Protein AF-A0A261BTK6-F1 (afdb_monomer_lite)

Radius of gyration: 21.74 Å; chains: 1; bounding box: 51×32×59 Å

Organism: NCBI:txid1503980

Sequence (136 aa):
MREAIDDVQLVLEIKTGVCRILLHKYKWNKDSLIGNALQLHSKLSTNTPQECDICCELTDKLSGLACNHKECFECWKSYLTEKIVEGRQCEIECMDSKCKLLIEDETMMCYITDSTVVAMYERLTINSYVAILINF

Foldseek 3Di:
DVVLLVVCCVQLVADSVVSVVLCVVVVNPSVVSSVCSVVVSVVGVLADFDAFPVPRDTDSDWDFDPVPPTGDLVVLLVVLLCCQVVVVDLFDFGPPPVGRHTDDPVRSCVRPVDPVSVVSNVVSVVVVVVVVVVVD

pLDDT: mean 88.76, std 11.18, range [50.44, 98.19]

Structure (mmCIF, N/CA/C/O backbone):
data_AF-A0A261BTK6-F1
#
_entry.id   AF-A0A261BTK6-F1
#
loop_
_atom_site.group_PDB
_atom_site.id
_atom_site.type_symbol
_atom_site.label_atom_id
_atom_site.label_alt_id
_atom_site.label_comp_id
_atom_site.label_asym_id
_atom_site.label_entity_id
_atom_site.label_seq_id
_atom_site.pdbx_PDB_ins_code
_atom_site.Cartn_x
_atom_site.Cartn_y
_atom_site.Cartn_z
_atom_site.occupancy
_atom_site.B_iso_or_equiv
_atom_site.auth_seq_id
_atom_site.auth_comp_id
_atom_site.auth_asym_id
_atom_site.auth_atom_id
_atom_site.pdbx_PDB_model_num
ATOM 1 N N . MET A 1 1 ? -31.073 14.237 23.113 1.00 79.94 1 MET A N 1
ATOM 2 C CA . MET A 1 1 ? -30.317 13.918 21.873 1.00 79.94 1 MET A CA 1
ATOM 3 C C . MET A 1 1 ? -28.859 14.334 21.990 1.00 79.94 1 MET A C 1
ATOM 5 O O . MET A 1 1 ? -28.024 13.447 21.944 1.00 79.94 1 MET A O 1
ATOM 9 N N . ARG A 1 2 ? -28.557 15.634 22.142 1.00 88.44 2 ARG A N 1
ATOM 10 C CA . ARG A 1 2 ? -27.178 16.135 22.283 1.00 88.44 2 ARG A CA 1
ATOM 11 C C . ARG A 1 2 ? -26.457 15.510 23.487 1.00 88.44 2 ARG A C 1
ATOM 13 O O . ARG A 1 2 ? -25.447 14.867 23.285 1.00 88.44 2 ARG A O 1
ATOM 20 N N . GLU A 1 3 ? -27.093 15.510 24.656 1.00 91.12 3 GLU A N 1
ATOM 21 C CA . GLU A 1 3 ? -26.590 14.847 25.875 1.00 91.12 3 GLU A CA 1
ATOM 22 C C . GLU A 1 3 ? -26.211 13.367 25.669 1.00 91.12 3 GLU A C 1
ATOM 24 O O . GLU A 1 3 ? -25.115 12.953 26.006 1.00 91.12 3 GLU A O 1
ATOM 29 N N . ALA A 1 4 ? -27.068 12.570 25.019 1.00 87.06 4 ALA A N 1
ATOM 30 C CA . ALA A 1 4 ? -26.761 11.162 24.746 1.00 87.06 4 ALA A CA 1
ATOM 31 C C . ALA A 1 4 ? -25.587 10.976 23.765 1.00 87.06 4 ALA A C 1
ATOM 33 O O . ALA A 1 4 ? -24.875 9.980 23.843 1.00 87.06 4 ALA A O 1
ATOM 34 N N . ILE A 1 5 ? -25.406 11.904 22.821 1.00 90.25 5 ILE A N 1
ATOM 35 C CA . ILE A 1 5 ? -24.264 11.903 21.899 1.00 90.25 5 ILE A CA 1
ATOM 36 C C . ILE A 1 5 ? -22.988 12.292 22.648 1.00 90.25 5 ILE A C 1
ATOM 38 O O . ILE A 1 5 ? -21.968 11.646 22.429 1.00 90.25 5 ILE A O 1
ATOM 42 N N . ASP A 1 6 ? -23.065 13.293 23.526 1.00 91.50 6 ASP A N 1
ATOM 43 C CA . ASP A 1 6 ? -21.945 13.784 24.329 1.00 91.50 6 ASP A CA 1
ATOM 44 C C . ASP A 1 6 ? -21.471 12.704 25.317 1.00 91.50 6 ASP A C 1
ATOM 46 O O . ASP A 1 6 ? -20.283 12.403 25.354 1.00 91.50 6 ASP A O 1
ATOM 50 N N . ASP A 1 7 ? -22.391 12.027 26.015 1.00 90.06 7 ASP A N 1
ATOM 51 C CA . ASP A 1 7 ? -22.094 10.884 26.895 1.00 90.06 7 ASP A CA 1
ATOM 52 C C . ASP A 1 7 ? -21.334 9.775 26.148 1.00 90.06 7 ASP A C 1
ATOM 54 O O . ASP A 1 7 ? -20.309 9.271 26.604 1.00 90.06 7 ASP A O 1
ATOM 58 N N . VAL A 1 8 ? -21.827 9.389 24.967 1.00 88.94 8 VAL A N 1
ATOM 59 C CA . VAL A 1 8 ? -21.211 8.334 24.149 1.00 88.94 8 VAL A CA 1
ATOM 60 C C . VAL A 1 8 ? -19.875 8.793 23.570 1.00 88.94 8 VAL A C 1
ATOM 62 O O . VAL A 1 8 ? -18.946 7.997 23.485 1.00 88.94 8 VAL A O 1
ATOM 65 N N . GLN A 1 9 ? -19.762 10.061 23.179 1.00 88.69 9 GLN A N 1
ATOM 66 C CA . GLN A 1 9 ? -18.520 10.650 22.688 1.00 88.69 9 GLN A CA 1
ATOM 67 C C . GLN A 1 9 ? -17.443 10.685 23.774 1.00 88.69 9 GLN A C 1
ATOM 69 O O . GLN A 1 9 ? -16.291 10.395 23.471 1.00 88.69 9 GLN A O 1
ATOM 74 N N . LEU A 1 10 ? -17.814 11.000 25.017 1.00 86.44 10 LEU A N 1
ATOM 75 C CA . LEU A 1 10 ? -16.902 10.985 26.160 1.00 86.44 10 LEU A CA 1
ATOM 76 C C . LEU A 1 10 ? -16.422 9.569 26.492 1.00 86.44 10 LEU A C 1
ATOM 78 O O . LEU A 1 10 ? -15.252 9.390 26.796 1.00 86.44 10 LEU A O 1
ATOM 82 N N . VAL A 1 11 ? -17.302 8.566 26.421 1.00 86.25 11 VAL A N 1
ATOM 83 C CA . VAL A 1 11 ? -16.947 7.177 26.771 1.00 86.25 11 VAL A CA 1
ATOM 84 C C . VAL A 1 11 ? -16.189 6.459 25.653 1.00 86.25 11 VAL A C 1
ATOM 86 O O . VAL A 1 11 ? -15.293 5.670 25.932 1.00 86.25 11 VAL A O 1
ATOM 89 N N . LEU A 1 12 ? -16.574 6.673 24.392 1.00 82.12 12 LEU A N 1
ATOM 90 C CA . LEU A 1 12 ? -15.988 5.969 23.246 1.00 82.12 12 LEU A CA 1
ATOM 91 C C . LEU A 1 12 ? -14.847 6.740 22.571 1.00 82.12 12 LEU A C 1
ATOM 93 O O . LEU A 1 12 ? -14.215 6.174 21.688 1.00 82.12 12 LEU A O 1
ATOM 97 N N . GLU A 1 13 ? -14.632 8.011 22.924 1.00 82.25 13 GLU A N 1
ATOM 98 C CA . GLU A 1 13 ? -13.602 8.901 22.358 1.00 82.25 13 GLU A CA 1
ATOM 99 C C . GLU A 1 13 ? -13.617 9.004 20.814 1.00 82.25 13 GLU A C 1
ATOM 101 O O . GLU A 1 13 ? -12.596 9.197 20.156 1.00 82.25 13 GLU A O 1
ATOM 106 N N . ILE A 1 14 ? -14.800 8.913 20.196 1.00 82.31 14 ILE A N 1
ATOM 107 C CA . ILE A 1 14 ? -14.986 8.978 18.733 1.00 82.31 14 ILE A CA 1
ATOM 108 C C . ILE A 1 14 ? -15.699 10.258 18.284 1.00 82.31 14 ILE A C 1
ATOM 110 O O . ILE A 1 14 ? -16.370 10.946 19.051 1.00 82.31 14 ILE A O 1
ATOM 114 N N . LYS A 1 15 ? -15.602 10.573 16.985 1.00 83.69 15 LYS A N 1
ATOM 115 C CA . LYS A 1 15 ? -16.246 11.756 16.392 1.00 83.69 15 LYS A CA 1
ATOM 116 C C . LYS A 1 15 ? -17.766 11.740 16.602 1.00 83.69 15 LYS A C 1
ATOM 118 O O . LYS A 1 15 ? -18.433 10.746 16.316 1.00 83.69 15 LYS A O 1
ATOM 123 N N . THR A 1 16 ? -18.329 12.902 16.935 1.00 87.44 16 THR A N 1
ATOM 124 C CA . THR A 1 16 ? -19.767 13.152 17.172 1.00 87.44 16 THR A CA 1
ATOM 125 C C . THR A 1 16 ? -20.686 12.565 16.091 1.00 87.44 16 THR A C 1
ATOM 127 O O . THR A 1 16 ? -21.756 12.024 16.379 1.00 87.44 16 THR A O 1
ATOM 130 N N . GLY A 1 17 ? -20.269 12.637 14.821 1.00 84.38 17 GLY A N 1
ATOM 131 C CA . GLY A 1 17 ? -21.023 12.073 13.697 1.00 84.38 17 GLY A CA 1
ATOM 132 C C . GLY A 1 17 ? -21.188 10.552 13.780 1.00 84.38 17 GLY A C 1
ATOM 133 O O . GLY A 1 17 ? -22.265 10.039 13.476 1.00 84.38 17 GLY A O 1
ATOM 134 N N . VAL A 1 18 ? -20.156 9.845 14.250 1.00 86.44 18 VAL A N 1
ATOM 135 C CA . VAL A 1 18 ? -20.161 8.387 14.439 1.00 86.44 18 VAL A CA 1
ATOM 136 C C . VAL A 1 18 ? -21.029 8.014 15.640 1.00 86.44 18 VAL A C 1
ATOM 138 O O . VAL A 1 18 ? -21.857 7.111 15.522 1.00 86.44 18 VAL A O 1
ATOM 141 N N . CYS A 1 19 ? -20.946 8.768 16.744 1.00 89.81 19 CYS A N 1
ATOM 142 C CA . CYS A 1 19 ? -21.824 8.591 17.909 1.00 89.81 19 CYS A CA 1
ATOM 143 C C . CYS A 1 19 ? -23.307 8.617 17.514 1.00 89.81 19 CYS A C 1
ATOM 145 O O . CYS A 1 19 ? -24.072 7.735 17.900 1.00 89.81 19 CYS A O 1
ATOM 147 N N . ARG A 1 20 ? -23.716 9.585 16.681 1.00 92.94 20 ARG A N 1
ATOM 148 C CA . ARG A 1 20 ? -25.105 9.704 16.205 1.00 92.94 20 ARG A CA 1
ATOM 149 C C . ARG A 1 20 ? -25.557 8.484 15.394 1.00 92.94 20 ARG A C 1
ATOM 151 O O . ARG A 1 20 ? -26.684 8.022 15.564 1.00 92.94 20 ARG A O 1
ATOM 158 N N . ILE A 1 21 ? -24.700 7.968 14.511 1.00 89.62 21 ILE A N 1
ATOM 159 C CA . ILE A 1 21 ? -24.999 6.786 13.683 1.00 89.62 21 ILE A CA 1
ATOM 160 C C . ILE A 1 21 ? -25.144 5.539 14.564 1.00 89.62 21 ILE A C 1
ATOM 162 O O . ILE A 1 21 ? -26.088 4.765 14.399 1.00 89.62 21 ILE A O 1
ATOM 166 N N . LEU A 1 22 ? -24.240 5.362 15.529 1.00 86.50 22 LEU A N 1
ATOM 167 C CA . LEU A 1 22 ? -24.278 4.238 16.462 1.00 86.50 22 LEU A CA 1
ATOM 168 C C . LEU A 1 22 ? -25.518 4.287 17.349 1.00 86.50 22 LEU A C 1
ATOM 170 O O . LEU A 1 22 ? -26.236 3.296 17.444 1.00 86.50 22 LEU A O 1
ATOM 174 N N . LEU A 1 23 ? -25.837 5.449 17.916 1.00 91.62 23 LEU A N 1
ATOM 175 C CA . LEU A 1 23 ? -27.066 5.628 18.684 1.00 91.62 23 LEU A CA 1
ATOM 176 C C . LEU A 1 23 ? -28.300 5.277 17.850 1.00 91.62 23 LEU A C 1
ATOM 178 O O . LEU A 1 23 ? -29.166 4.561 18.339 1.00 91.62 23 LEU A O 1
ATOM 182 N N . HIS A 1 24 ? -28.358 5.663 16.574 1.00 91.88 24 HIS A N 1
ATOM 183 C CA . HIS A 1 24 ? -29.461 5.263 15.697 1.00 91.88 24 HIS A CA 1
ATOM 184 C C . HIS A 1 24 ? -29.561 3.735 15.533 1.00 91.88 24 HIS A C 1
ATOM 186 O O . HIS A 1 24 ? -30.645 3.166 15.664 1.00 91.88 24 HIS A O 1
ATOM 192 N N . LYS A 1 25 ? -28.434 3.049 15.300 1.00 89.25 25 LYS A N 1
ATOM 193 C CA . LYS A 1 25 ? -28.378 1.580 15.175 1.00 89.25 25 LYS A CA 1
ATOM 194 C C . LYS A 1 25 ? -28.860 0.866 16.443 1.00 89.25 25 LYS A C 1
ATOM 196 O O . LYS A 1 25 ? -29.553 -0.142 16.351 1.00 89.25 25 LYS A O 1
ATOM 201 N N . TYR A 1 26 ? -28.536 1.414 17.610 1.00 91.75 26 TYR A N 1
ATOM 202 C CA . TYR A 1 26 ? -28.928 0.880 18.917 1.00 91.75 26 TYR A CA 1
ATOM 203 C C . TYR A 1 26 ? -30.259 1.453 19.423 1.00 91.75 26 TYR A C 1
ATOM 205 O O . TYR A 1 26 ? -30.552 1.382 20.615 1.00 91.75 26 TYR A O 1
ATOM 213 N N . LYS A 1 27 ? -31.088 2.015 18.530 1.00 92.69 27 LYS A N 1
ATOM 214 C CA . LYS A 1 27 ? -32.410 2.575 18.863 1.00 92.69 27 LYS A CA 1
ATOM 215 C C . LYS A 1 27 ? -32.355 3.599 20.010 1.00 92.69 27 LYS A C 1
ATOM 217 O O . LYS A 1 27 ? -33.257 3.660 20.836 1.00 92.69 27 LYS A O 1
ATOM 222 N N . TRP A 1 28 ? -31.283 4.386 20.058 1.00 92.25 28 TRP A N 1
ATOM 223 C CA . TRP A 1 28 ? -30.970 5.396 21.074 1.00 92.25 28 TRP A CA 1
ATOM 224 C C . TRP A 1 28 ? -30.808 4.860 22.504 1.00 92.25 28 TRP A C 1
ATOM 226 O O . TRP A 1 28 ? -30.848 5.629 23.462 1.00 92.25 28 TRP A O 1
ATOM 236 N N . ASN A 1 29 ? -30.567 3.557 22.661 1.00 91.38 29 ASN A N 1
ATOM 237 C CA . ASN A 1 29 ? -30.259 2.955 23.951 1.00 91.38 29 ASN A CA 1
ATOM 238 C C . ASN A 1 29 ? -28.753 3.081 24.250 1.00 91.38 29 ASN A C 1
ATOM 240 O O . ASN A 1 29 ? -27.943 2.296 23.748 1.00 91.38 29 ASN A O 1
ATOM 244 N N . LYS A 1 30 ? -28.381 4.091 25.051 1.00 88.62 30 LYS A N 1
ATOM 245 C CA . LYS A 1 30 ? -26.978 4.371 25.394 1.00 88.62 30 LYS A CA 1
ATOM 246 C C . LYS A 1 30 ? -26.334 3.256 26.217 1.00 88.62 30 LYS A C 1
ATOM 248 O O . LYS A 1 30 ? -25.190 2.912 25.952 1.00 88.62 30 LYS A O 1
ATOM 253 N N . ASP A 1 31 ? -27.075 2.632 27.128 1.00 89.19 31 ASP A N 1
ATOM 254 C CA . ASP A 1 31 ? -26.538 1.596 28.017 1.00 89.19 31 ASP A CA 1
ATOM 255 C C . ASP A 1 31 ? -26.189 0.320 27.244 1.00 89.19 31 ASP A C 1
ATOM 257 O O . ASP A 1 31 ? -25.137 -0.275 27.450 1.00 89.19 31 ASP A O 1
ATOM 261 N N . SER A 1 32 ? -27.024 -0.063 26.275 1.00 88.12 32 SER A N 1
ATOM 262 C CA . SER A 1 32 ? -26.752 -1.198 25.382 1.00 88.12 32 SER A CA 1
ATOM 263 C C . SER A 1 32 ? -25.581 -0.918 24.441 1.00 88.12 32 SER A C 1
ATOM 265 O O . SER A 1 32 ? -24.806 -1.823 24.133 1.00 88.12 32 SER A O 1
ATOM 267 N N . LEU A 1 33 ? -25.447 0.325 23.971 1.00 86.81 33 LEU A N 1
ATOM 268 C CA . LEU A 1 33 ? -24.327 0.745 23.132 1.00 86.81 33 LEU A CA 1
ATOM 269 C C . LEU A 1 33 ? -23.010 0.722 23.922 1.00 86.81 33 LEU A C 1
ATOM 271 O O . LEU A 1 33 ? -22.043 0.111 23.472 1.00 86.81 33 LEU A O 1
ATOM 275 N N . ILE A 1 34 ? -22.997 1.330 25.111 1.00 84.31 34 ILE A N 1
ATOM 276 C CA . ILE A 1 34 ? -21.833 1.389 26.004 1.00 84.31 34 ILE A CA 1
ATOM 277 C C . ILE A 1 34 ? -21.488 -0.004 26.550 1.00 84.31 34 ILE A C 1
ATOM 279 O O . ILE A 1 34 ? -20.319 -0.362 26.622 1.00 84.31 34 ILE A O 1
ATOM 283 N N . GLY A 1 35 ? -22.473 -0.854 26.842 1.00 84.12 35 GLY A N 1
ATOM 284 C CA . GLY A 1 35 ? -22.232 -2.242 27.252 1.00 84.12 35 GLY A CA 1
ATOM 285 C C . GLY A 1 35 ? -21.522 -3.080 26.181 1.00 84.12 35 GLY A C 1
ATOM 286 O O . GLY A 1 35 ? -20.787 -4.00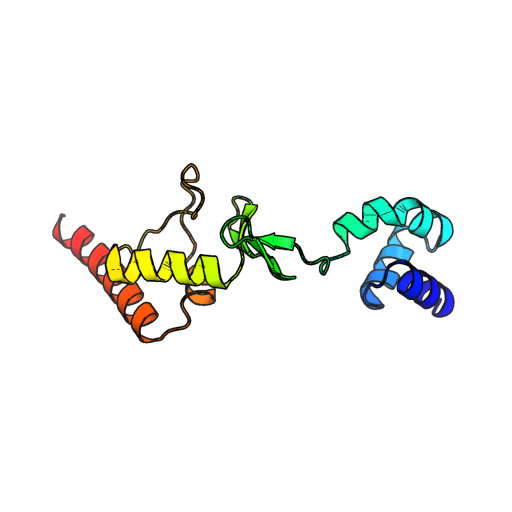7 26.505 1.00 84.12 35 GLY A O 1
ATOM 287 N N . ASN A 1 36 ? -21.676 -2.719 24.903 1.00 81.00 36 ASN A N 1
ATOM 288 C CA . ASN A 1 36 ? -20.951 -3.325 23.783 1.00 81.00 36 ASN A CA 1
ATOM 289 C C . ASN A 1 36 ? -19.709 -2.513 23.359 1.00 81.00 36 ASN A C 1
ATOM 291 O O . ASN A 1 36 ? -19.075 -2.844 22.351 1.00 81.00 36 ASN A O 1
ATOM 295 N N . ALA A 1 37 ? -19.346 -1.467 24.113 1.00 73.38 37 ALA A N 1
ATOM 296 C CA . ALA A 1 37 ? -18.282 -0.524 23.780 1.00 73.38 37 ALA A CA 1
ATOM 297 C C . ALA A 1 37 ? -16.947 -1.206 23.515 1.00 73.38 37 ALA A C 1
ATOM 299 O O . ALA A 1 37 ? -16.283 -0.819 22.577 1.00 73.38 37 ALA A O 1
ATOM 300 N N . LEU A 1 38 ? -16.555 -2.239 24.261 1.00 64.69 38 LEU A N 1
ATOM 301 C CA . LEU A 1 38 ? -15.262 -2.916 24.064 1.00 64.69 38 LEU A CA 1
ATOM 302 C C . LEU A 1 38 ? -15.144 -3.573 22.675 1.00 64.69 38 LEU A C 1
ATOM 304 O O . LEU A 1 38 ? -14.123 -3.470 21.990 1.00 64.69 38 LEU A O 1
ATOM 308 N N . GLN A 1 39 ? -16.224 -4.208 22.216 1.00 68.69 39 GLN A N 1
ATOM 309 C CA . GLN A 1 39 ? -16.280 -4.847 20.899 1.00 68.69 39 GLN A CA 1
ATOM 310 C C . GLN A 1 39 ? -16.462 -3.826 19.765 1.00 68.69 39 GLN A C 1
ATOM 312 O O . GLN A 1 39 ? -16.094 -4.079 18.619 1.00 68.69 39 GLN A O 1
ATOM 317 N N . LEU A 1 40 ? -17.045 -2.672 20.080 1.00 66.31 40 LEU A N 1
ATOM 318 C CA . LEU A 1 40 ? -17.189 -1.544 19.170 1.00 66.31 40 LEU A CA 1
ATOM 319 C C . LEU A 1 40 ? -15.892 -0.730 19.081 1.00 66.31 40 LEU A C 1
ATOM 321 O O . LEU A 1 40 ? -15.494 -0.385 17.984 1.00 66.31 40 LEU A O 1
ATOM 325 N N . HIS A 1 41 ? -15.192 -0.489 20.184 1.00 61.91 41 HIS A N 1
ATOM 326 C CA . HIS A 1 41 ? -13.957 0.288 20.281 1.00 61.91 41 HIS A CA 1
ATOM 327 C C . HIS A 1 41 ? -12.829 -0.394 19.512 1.00 61.91 41 HIS A C 1
ATOM 329 O O . HIS A 1 41 ? -12.159 0.262 18.736 1.00 61.91 41 HIS A O 1
ATOM 335 N N . SER A 1 42 ? -12.697 -1.721 19.576 1.00 58.06 42 SER A N 1
ATOM 336 C CA . SER A 1 42 ? -11.775 -2.456 18.686 1.00 58.06 42 SER A CA 1
ATOM 337 C C . SER A 1 42 ? -12.090 -2.302 17.187 1.00 58.06 42 SER A C 1
ATOM 339 O O . SER A 1 42 ? -11.215 -2.504 16.353 1.00 58.06 42 SER A O 1
ATOM 341 N N . LYS A 1 43 ? -13.329 -1.940 16.824 1.00 58.16 43 LYS A N 1
ATOM 342 C CA . LYS A 1 43 ? -13.767 -1.710 15.434 1.00 58.16 43 LYS A CA 1
ATOM 343 C C . LYS A 1 43 ? -13.865 -0.229 15.045 1.00 58.16 43 LYS A C 1
ATOM 345 O O . LYS A 1 43 ? -13.998 0.069 13.862 1.00 58.16 43 LYS A O 1
ATOM 350 N N . LEU A 1 44 ? -13.881 0.680 16.021 1.00 57.84 44 LEU A N 1
ATOM 351 C CA . LEU A 1 44 ? -14.159 2.114 15.862 1.00 57.84 44 LEU A CA 1
ATOM 352 C C . LEU A 1 44 ? -12.986 2.998 16.282 1.00 57.84 44 LEU A C 1
ATOM 354 O O . LEU A 1 44 ? -12.899 4.130 15.815 1.00 57.84 44 LEU A O 1
ATOM 358 N N . SER A 1 45 ? -12.122 2.507 17.170 1.00 52.53 45 SER A N 1
ATOM 359 C CA . SER A 1 45 ? -10.867 3.151 17.522 1.00 52.53 45 SER A CA 1
ATOM 360 C C . SER A 1 45 ? -9.928 2.970 16.347 1.00 52.53 45 SER A C 1
ATOM 362 O O . SER A 1 45 ? -9.307 1.931 16.154 1.00 52.53 45 SER A O 1
ATOM 364 N N . THR A 1 46 ? -9.897 3.983 15.496 1.00 53.09 46 THR A N 1
ATOM 365 C CA . THR A 1 46 ? -8.967 4.053 14.373 1.00 53.09 46 THR A CA 1
ATOM 366 C C . THR A 1 46 ? -7.615 4.642 14.780 1.00 53.09 46 THR A C 1
ATOM 368 O O . THR A 1 46 ? -6.820 4.907 13.893 1.00 53.09 46 THR A O 1
ATOM 371 N N . ASN A 1 47 ? -7.353 4.874 16.075 1.00 54.19 47 ASN A N 1
ATOM 372 C CA . ASN A 1 47 ? -6.176 5.612 16.554 1.00 54.19 47 ASN A CA 1
ATOM 373 C C . ASN A 1 47 ? -5.510 4.974 17.795 1.00 54.19 47 ASN A C 1
ATOM 375 O O . ASN A 1 47 ? -4.976 5.694 18.634 1.00 54.19 47 ASN A O 1
ATOM 379 N N . THR A 1 48 ? -5.551 3.651 17.979 1.00 62.00 48 THR A N 1
ATOM 380 C CA . THR A 1 48 ? -4.552 3.035 18.871 1.00 62.00 48 THR A CA 1
ATOM 381 C C . THR A 1 48 ? -3.256 2.883 18.078 1.00 62.00 48 THR A C 1
ATOM 383 O O . THR A 1 48 ? -3.314 2.193 17.055 1.00 62.00 48 THR A O 1
ATOM 386 N N . PRO A 1 49 ? -2.126 3.475 18.518 1.00 76.81 49 PRO A N 1
ATOM 387 C CA . PRO A 1 49 ? -0.842 3.275 17.862 1.00 76.81 49 PRO A CA 1
ATOM 388 C C . PRO A 1 49 ? -0.574 1.778 17.719 1.00 76.81 49 PRO A C 1
ATOM 390 O O . PRO A 1 49 ? -0.604 1.037 18.703 1.00 76.81 49 PRO A O 1
ATOM 393 N N . GLN A 1 50 ? -0.384 1.331 16.486 1.00 85.56 50 GLN A N 1
ATOM 394 C CA . GLN A 1 50 ? -0.036 -0.042 16.158 1.00 85.56 50 GLN A CA 1
ATOM 395 C C . GLN A 1 50 ? 1.470 -0.119 15.919 1.00 85.56 50 GLN A C 1
ATOM 397 O O . GLN A 1 50 ? 2.061 0.801 15.356 1.00 85.56 50 GLN A O 1
ATOM 402 N N . GLU A 1 51 ? 2.091 -1.207 16.350 1.00 92.25 51 GLU A N 1
ATOM 403 C CA . GLU A 1 51 ? 3.501 -1.462 16.067 1.00 92.25 51 GLU A CA 1
ATOM 404 C C . GLU A 1 51 ? 3.660 -1.963 14.627 1.00 92.25 51 GLU A C 1
ATOM 406 O O . GLU A 1 51 ? 2.868 -2.780 14.161 1.00 92.25 51 GLU A O 1
ATOM 411 N N . CYS A 1 52 ? 4.645 -1.424 13.912 1.00 94.81 52 CYS A N 1
ATOM 412 C CA . CYS A 1 52 ? 5.073 -1.915 12.605 1.00 94.81 52 CYS A CA 1
ATOM 413 C C . CYS A 1 52 ? 5.918 -3.183 12.784 1.00 94.81 52 CYS A C 1
ATOM 415 O O . CYS A 1 52 ? 6.902 -3.145 13.523 1.00 94.81 52 CYS A O 1
ATOM 417 N N . ASP A 1 53 ? 5.601 -4.271 12.080 1.00 93.00 53 ASP A N 1
ATOM 418 C CA . ASP A 1 53 ? 6.284 -5.561 12.269 1.00 93.00 53 ASP A CA 1
ATOM 419 C C . ASP A 1 53 ? 7.713 -5.555 11.685 1.00 93.00 53 ASP A C 1
ATOM 421 O O . ASP A 1 53 ? 8.532 -6.418 12.005 1.00 93.00 53 ASP A O 1
ATOM 425 N N . ILE A 1 54 ? 8.039 -4.563 10.847 1.00 94.69 54 ILE A N 1
ATOM 426 C CA . ILE A 1 54 ? 9.349 -4.439 10.190 1.00 94.69 54 ILE A CA 1
ATOM 427 C C . ILE A 1 54 ? 10.318 -3.551 10.963 1.00 94.69 54 ILE A C 1
ATOM 429 O O . ILE A 1 54 ? 11.480 -3.921 11.136 1.00 94.69 54 ILE A O 1
ATOM 433 N N . CYS A 1 55 ? 9.880 -2.362 11.385 1.00 95.88 55 CYS A N 1
ATOM 434 C CA . CYS A 1 55 ? 10.749 -1.406 12.080 1.00 95.88 55 CYS A CA 1
ATOM 435 C C . CYS A 1 55 ? 10.507 -1.328 13.591 1.00 95.88 55 CYS A C 1
ATOM 437 O O . CYS A 1 55 ? 11.253 -0.630 14.274 1.00 95.88 55 CYS A O 1
ATOM 439 N N . CYS A 1 56 ? 9.489 -2.022 14.113 1.00 93.88 56 CYS A N 1
ATOM 440 C CA . CYS A 1 56 ? 9.075 -1.988 15.520 1.00 93.88 56 CYS A CA 1
ATOM 441 C C . CYS A 1 56 ? 8.697 -0.584 16.036 1.00 93.88 56 CYS A C 1
ATOM 443 O O . CYS A 1 56 ? 8.660 -0.345 17.243 1.00 93.88 56 CYS A O 1
ATOM 445 N N . GLU A 1 57 ? 8.420 0.370 15.141 1.00 93.44 57 GLU A N 1
ATOM 446 C CA . GLU A 1 57 ? 7.955 1.705 15.521 1.00 93.44 57 GLU A CA 1
ATOM 447 C C . GLU A 1 57 ? 6.433 1.728 15.694 1.00 93.44 57 GLU A C 1
ATOM 449 O O . GLU A 1 57 ? 5.684 1.164 14.891 1.00 93.44 57 GLU A O 1
ATOM 454 N N . LEU A 1 58 ? 5.971 2.427 16.734 1.00 90.06 58 LEU A N 1
ATOM 455 C CA . LEU A 1 58 ? 4.552 2.680 16.966 1.00 90.06 58 LEU A CA 1
ATOM 456 C C . LEU A 1 58 ? 4.042 3.771 16.021 1.00 90.06 58 LEU A C 1
ATOM 458 O O . LEU A 1 58 ? 4.584 4.874 15.970 1.00 90.06 58 LEU A O 1
ATOM 462 N N . THR A 1 59 ? 2.954 3.481 15.316 1.00 87.56 59 THR A N 1
ATOM 463 C CA . THR A 1 59 ? 2.315 4.398 14.373 1.00 87.56 59 THR A CA 1
ATOM 464 C C . THR A 1 59 ? 0.799 4.265 14.409 1.00 87.56 59 THR A C 1
ATOM 466 O O . THR A 1 59 ? 0.240 3.174 14.461 1.00 87.56 59 THR A O 1
ATOM 469 N N . ASP A 1 60 ? 0.102 5.391 14.299 1.00 84.62 60 ASP A N 1
ATOM 470 C CA . ASP A 1 60 ? -1.360 5.409 14.148 1.00 84.62 60 ASP A CA 1
ATOM 471 C C . ASP A 1 60 ? -1.800 5.067 12.715 1.00 84.62 60 ASP A C 1
ATOM 473 O O . ASP A 1 60 ? -2.990 5.031 12.401 1.00 84.62 60 ASP A O 1
ATOM 477 N N . LYS A 1 61 ? -0.838 4.895 11.802 1.00 86.81 61 LYS A N 1
ATOM 478 C CA . LYS A 1 61 ? -1.066 4.763 10.365 1.00 86.81 61 LYS A CA 1
ATOM 479 C C . LYS A 1 61 ? -0.261 3.594 9.822 1.00 86.81 61 LYS A C 1
ATOM 481 O O . LYS A 1 61 ? 0.822 3.776 9.264 1.00 86.81 61 LYS A O 1
ATOM 486 N N . LEU A 1 62 ? -0.822 2.400 9.975 1.00 92.31 62 LEU A N 1
ATOM 487 C CA . LEU A 1 62 ? -0.445 1.253 9.161 1.00 92.31 62 LEU A CA 1
ATOM 488 C C . LEU A 1 62 ? -1.328 1.211 7.917 1.00 92.31 62 LEU A C 1
ATOM 490 O O . LEU A 1 62 ? -2.553 1.352 7.989 1.00 92.31 62 LEU A O 1
ATOM 494 N N . SER A 1 63 ? -0.703 0.991 6.773 1.00 92.88 63 SER A N 1
ATOM 495 C CA . SER A 1 63 ? -1.374 0.862 5.487 1.00 92.88 63 SER A CA 1
ATOM 496 C C . SER A 1 63 ? -0.941 -0.433 4.820 1.00 92.88 63 SER A C 1
ATOM 498 O O . SER A 1 63 ? 0.109 -0.997 5.117 1.00 92.88 63 SER A O 1
ATOM 500 N N . GLY A 1 64 ? -1.791 -0.957 3.950 1.00 93.12 64 GLY A N 1
ATOM 501 C CA . GLY A 1 64 ? -1.577 -2.257 3.340 1.00 93.12 64 GLY A CA 1
ATOM 502 C C . GLY A 1 64 ? -2.393 -2.411 2.075 1.00 93.12 64 GLY A C 1
ATOM 503 O O . GLY A 1 64 ? -3.187 -1.538 1.725 1.00 93.12 64 GLY A O 1
ATOM 504 N N . LEU A 1 65 ? -2.185 -3.536 1.406 1.00 94.56 65 LEU A N 1
ATOM 505 C CA . LEU A 1 65 ? -2.898 -3.893 0.184 1.00 94.56 65 LEU A CA 1
ATOM 506 C C . LEU A 1 65 ? -4.153 -4.715 0.516 1.00 94.56 65 LEU A C 1
ATOM 508 O O . LEU A 1 65 ? -4.422 -5.038 1.677 1.00 94.56 65 LEU A O 1
ATOM 512 N N . ALA A 1 66 ? -4.892 -5.140 -0.511 1.00 93.06 66 ALA A N 1
ATOM 513 C CA . ALA A 1 66 ? -6.066 -6.004 -0.356 1.00 93.06 66 ALA A CA 1
ATOM 514 C C . ALA A 1 66 ? -5.769 -7.355 0.339 1.00 93.06 66 ALA A C 1
ATOM 516 O O . ALA A 1 66 ? -6.683 -8.005 0.846 1.00 93.06 66 ALA A O 1
ATOM 517 N N . CYS A 1 67 ? -4.498 -7.772 0.414 1.00 94.06 67 CYS A N 1
ATOM 518 C CA . CYS A 1 67 ? -4.057 -8.960 1.152 1.00 94.06 67 CYS A CA 1
ATOM 519 C C . CYS A 1 67 ? -4.027 -8.786 2.684 1.00 94.06 67 CYS A C 1
ATOM 521 O O . CYS A 1 67 ? -3.803 -9.766 3.386 1.00 94.06 67 CYS A O 1
ATOM 523 N N . ASN A 1 68 ? -4.285 -7.581 3.207 1.00 92.12 68 ASN A N 1
ATOM 524 C CA . ASN A 1 68 ? -4.270 -7.224 4.634 1.00 92.12 68 ASN A CA 1
ATOM 525 C C . ASN A 1 68 ? -2.908 -7.282 5.350 1.00 92.12 68 ASN A C 1
ATOM 527 O O . ASN A 1 68 ? -2.880 -7.071 6.561 1.00 92.12 68 ASN A O 1
ATOM 531 N N . HIS A 1 69 ? -1.793 -7.481 4.644 1.00 94.75 69 HIS A N 1
ATOM 532 C CA . HIS A 1 69 ? -0.468 -7.205 5.211 1.00 94.75 69 HIS A CA 1
ATOM 533 C C . HIS A 1 69 ? -0.277 -5.691 5.297 1.00 94.75 69 HIS A C 1
ATOM 535 O O . HIS A 1 69 ? -0.407 -4.993 4.284 1.00 94.75 69 HIS A O 1
ATOM 541 N N . LYS A 1 70 ? -0.043 -5.186 6.509 1.00 94.56 70 LYS A N 1
ATOM 542 C CA . LYS A 1 70 ? -0.009 -3.756 6.802 1.00 94.56 70 LYS A CA 1
ATOM 543 C C . LYS A 1 70 ? 1.285 -3.398 7.498 1.00 94.56 70 LYS A C 1
ATOM 545 O O . LYS A 1 70 ? 1.627 -4.029 8.482 1.00 94.56 70 LYS A O 1
ATOM 550 N N . GLU A 1 71 ? 1.911 -2.333 7.033 1.00 95.75 71 GLU A N 1
ATOM 551 C CA . GLU A 1 71 ? 3.156 -1.813 7.588 1.00 95.75 71 GLU A CA 1
ATOM 552 C C . GLU A 1 71 ? 3.116 -0.289 7.588 1.00 95.75 71 GLU A C 1
ATOM 554 O O . GLU A 1 71 ? 2.201 0.331 7.027 1.00 95.75 71 GLU A O 1
ATOM 559 N N . CYS A 1 72 ? 4.095 0.335 8.238 1.00 96.00 72 CYS A N 1
ATOM 560 C CA . CYS A 1 72 ? 4.174 1.785 8.255 1.00 96.00 72 CYS A CA 1
ATOM 561 C C . CYS A 1 72 ? 4.522 2.344 6.865 1.00 96.00 72 CYS A C 1
ATOM 563 O O . CYS A 1 72 ? 5.092 1.671 6.000 1.00 96.00 72 CYS A O 1
ATOM 565 N N . PHE A 1 73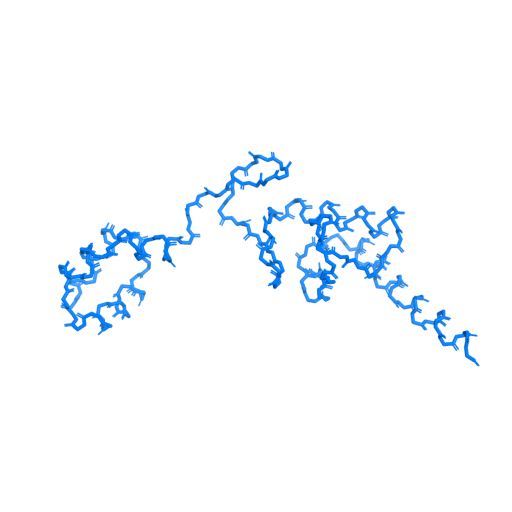 ? 4.187 3.617 6.662 1.00 95.56 73 PHE A N 1
ATOM 566 C CA . PHE A 1 73 ? 4.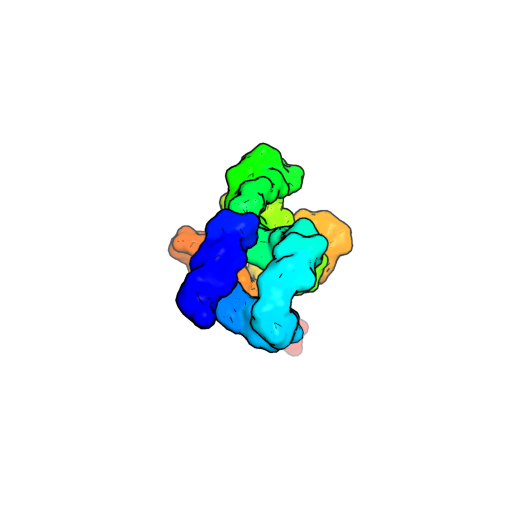452 4.326 5.412 1.00 95.56 73 PHE A CA 1
ATOM 567 C C . PHE A 1 73 ? 5.937 4.299 5.013 1.00 95.56 73 PHE A C 1
ATOM 569 O O . PHE A 1 73 ? 6.252 4.069 3.847 1.00 95.56 73 PHE A O 1
ATOM 576 N N . GLU A 1 74 ? 6.848 4.495 5.970 1.00 96.00 74 GLU A N 1
ATOM 577 C CA . GLU A 1 74 ? 8.289 4.534 5.693 1.00 96.00 74 GLU A CA 1
ATOM 578 C C . GLU A 1 74 ? 8.831 3.163 5.264 1.00 96.00 74 GLU A C 1
ATOM 580 O O . GLU A 1 74 ? 9.643 3.092 4.342 1.00 96.00 74 GLU A O 1
ATOM 585 N N . CYS A 1 75 ? 8.329 2.066 5.842 1.00 97.44 75 CYS A N 1
ATOM 586 C CA . CYS A 1 75 ? 8.681 0.710 5.414 1.00 97.44 75 CYS A CA 1
ATOM 587 C C . CYS A 1 75 ? 8.209 0.431 3.982 1.00 97.44 75 CYS A C 1
ATOM 589 O O . CYS A 1 75 ? 9.003 -0.043 3.168 1.00 97.44 75 CYS A O 1
ATOM 591 N N . TRP A 1 76 ? 6.965 0.791 3.637 1.00 97.56 76 TRP A N 1
ATOM 592 C CA . TRP A 1 76 ? 6.475 0.696 2.256 1.00 97.56 76 TRP A CA 1
ATOM 593 C C . TRP A 1 76 ? 7.324 1.523 1.290 1.00 97.56 76 TRP A C 1
ATOM 595 O O . TRP A 1 76 ? 7.771 1.014 0.264 1.00 97.56 76 TRP A O 1
ATOM 605 N N . LYS A 1 77 ? 7.590 2.787 1.625 1.00 97.12 77 LYS A N 1
ATOM 606 C CA . LYS A 1 77 ? 8.402 3.689 0.803 1.00 97.12 77 LYS A CA 1
ATOM 607 C C . LYS A 1 77 ? 9.812 3.144 0.580 1.00 97.12 77 LYS A C 1
ATOM 609 O O . LYS A 1 77 ? 10.285 3.151 -0.556 1.00 97.12 77 LYS A O 1
ATOM 614 N N . SER A 1 78 ? 10.470 2.668 1.636 1.00 97.12 78 SER A N 1
ATOM 615 C CA . SER A 1 78 ? 11.815 2.091 1.563 1.00 97.12 78 SER A CA 1
ATOM 616 C C . SER A 1 78 ? 11.831 0.846 0.676 1.00 97.12 78 SER A C 1
ATOM 618 O O . SER A 1 78 ? 12.604 0.786 -0.279 1.00 97.12 78 SER A O 1
ATOM 620 N N . TYR A 1 79 ? 10.917 -0.095 0.928 1.00 97.94 79 TYR A N 1
ATOM 621 C CA . TYR A 1 79 ? 10.774 -1.325 0.149 1.00 97.94 79 TYR A CA 1
ATOM 622 C C . TYR A 1 79 ? 10.564 -1.046 -1.345 1.00 97.94 79 TYR A C 1
ATOM 624 O O . TYR A 1 79 ? 11.280 -1.580 -2.191 1.00 97.94 79 TYR A O 1
ATOM 632 N N . LEU A 1 80 ? 9.610 -0.174 -1.685 1.00 98.06 80 LEU A N 1
ATOM 633 C CA . LEU A 1 80 ? 9.304 0.147 -3.080 1.00 98.06 80 LEU A CA 1
ATOM 634 C C . LEU A 1 80 ? 10.471 0.870 -3.756 1.00 98.06 80 LEU A C 1
ATOM 636 O O . LEU A 1 80 ? 10.820 0.549 -4.890 1.00 98.06 80 LEU A O 1
ATOM 640 N N . THR A 1 81 ? 11.123 1.799 -3.052 1.00 98.00 81 THR A N 1
ATOM 641 C CA . THR A 1 81 ? 12.291 2.514 -3.582 1.00 98.00 81 THR A CA 1
ATOM 642 C C . THR A 1 81 ? 13.426 1.547 -3.914 1.00 98.00 81 THR A C 1
ATOM 644 O O . THR A 1 81 ? 13.981 1.630 -5.007 1.00 98.00 81 THR A O 1
ATOM 647 N N . GLU A 1 82 ? 13.735 0.595 -3.031 1.00 97.62 82 GLU A N 1
ATOM 648 C CA . GLU A 1 82 ? 14.754 -0.436 -3.276 1.00 97.62 82 GLU A CA 1
ATOM 649 C C . GLU A 1 82 ? 14.407 -1.276 -4.516 1.00 97.62 82 GLU A C 1
ATOM 651 O O . GLU A 1 82 ? 15.219 -1.427 -5.434 1.00 97.62 82 GLU A O 1
ATOM 656 N N . LYS A 1 83 ? 13.160 -1.756 -4.607 1.00 98.00 83 LYS A N 1
ATOM 657 C CA . LYS A 1 83 ? 12.683 -2.571 -5.736 1.00 98.00 83 LYS A CA 1
ATOM 658 C C . LYS A 1 83 ? 12.753 -1.838 -7.076 1.00 98.00 83 LYS A C 1
ATOM 660 O O . LYS A 1 83 ? 13.108 -2.445 -8.087 1.00 98.00 83 LYS A O 1
ATOM 665 N N . ILE A 1 84 ? 12.467 -0.539 -7.089 1.00 98.06 84 ILE A N 1
ATOM 666 C CA . ILE A 1 84 ? 12.482 0.293 -8.299 1.00 98.06 84 ILE A CA 1
ATOM 667 C C . ILE A 1 84 ? 13.914 0.683 -8.683 1.00 98.06 84 ILE A C 1
ATOM 669 O O . ILE A 1 84 ? 14.329 0.535 -9.837 1.00 98.06 84 ILE A O 1
ATOM 673 N N . VAL A 1 85 ? 14.680 1.215 -7.730 1.00 97.00 85 VAL A N 1
ATOM 674 C CA . VAL A 1 85 ? 15.987 1.826 -7.999 1.00 97.00 85 VAL A CA 1
ATOM 675 C C . VAL A 1 85 ? 17.059 0.759 -8.183 1.00 97.00 85 VAL A C 1
ATOM 677 O O . VAL A 1 85 ? 17.786 0.804 -9.179 1.00 97.00 85 VAL A O 1
ATOM 680 N N . GLU A 1 86 ? 17.140 -0.202 -7.266 1.00 95.94 86 GLU A N 1
ATOM 681 C CA . GLU A 1 86 ? 18.150 -1.261 -7.287 1.00 95.94 86 GLU A CA 1
ATOM 682 C C . GLU A 1 86 ? 17.641 -2.484 -8.044 1.00 95.94 86 GLU A C 1
ATOM 684 O O . GLU A 1 86 ? 18.297 -2.959 -8.971 1.00 95.94 86 GLU A O 1
ATOM 689 N N . GLY A 1 87 ? 16.434 -2.942 -7.705 1.00 96.00 87 GLY A N 1
ATOM 690 C CA . GLY A 1 87 ? 15.824 -4.123 -8.318 1.00 96.00 87 GLY A CA 1
ATOM 691 C C . GLY A 1 87 ? 15.409 -3.927 -9.777 1.00 96.00 87 GLY A C 1
ATOM 692 O O . GLY A 1 87 ? 15.242 -4.911 -10.496 1.00 96.00 87 GLY A O 1
ATOM 693 N N . ARG A 1 88 ? 15.254 -2.673 -10.231 1.00 96.69 88 ARG A N 1
ATOM 694 C CA . ARG A 1 88 ? 14.749 -2.320 -11.572 1.00 96.69 88 ARG A CA 1
ATOM 695 C C . ARG A 1 88 ? 13.412 -2.994 -11.900 1.00 96.69 88 ARG A C 1
ATOM 697 O O . ARG A 1 88 ? 13.178 -3.387 -13.040 1.00 96.69 88 ARG A O 1
ATOM 704 N N . GLN A 1 89 ? 12.537 -3.117 -10.905 1.00 96.44 89 GLN A N 1
ATOM 705 C CA . GLN A 1 89 ? 11.238 -3.774 -11.035 1.00 96.44 89 GLN A CA 1
ATOM 706 C C . GLN A 1 89 ? 10.112 -2.737 -11.131 1.00 96.44 89 GLN A C 1
ATOM 708 O O . GLN A 1 89 ? 10.092 -1.770 -10.373 1.00 96.44 89 GLN A O 1
ATOM 713 N N . CYS A 1 90 ? 9.168 -2.954 -12.051 1.00 94.94 90 CYS A N 1
ATOM 714 C CA . CYS A 1 90 ? 7.896 -2.220 -12.116 1.00 94.94 90 CYS A CA 1
ATOM 715 C C . CYS A 1 90 ? 6.693 -3.081 -11.694 1.00 94.94 90 CYS A C 1
ATOM 717 O O . CYS A 1 90 ? 5.688 -2.549 -11.239 1.00 94.94 90 CYS A O 1
ATOM 719 N N . GLU A 1 91 ? 6.805 -4.408 -11.787 1.00 95.81 91 GLU A N 1
ATOM 720 C CA . GLU A 1 91 ? 5.840 -5.357 -11.225 1.00 95.81 91 GLU A CA 1
ATOM 721 C C . GLU A 1 91 ? 6.355 -5.807 -9.858 1.00 95.81 91 GLU A C 1
ATOM 723 O O . GLU A 1 91 ? 7.282 -6.614 -9.758 1.00 95.81 91 GLU A O 1
ATOM 728 N N . ILE A 1 92 ? 5.810 -5.213 -8.800 1.00 97.69 92 ILE A N 1
ATOM 729 C CA . ILE A 1 92 ? 6.271 -5.436 -7.429 1.00 97.69 92 ILE A CA 1
ATOM 730 C C . ILE A 1 92 ? 5.157 -6.134 -6.647 1.00 97.69 92 ILE A C 1
ATOM 732 O O . ILE A 1 92 ? 3.993 -5.746 -6.712 1.00 97.69 92 ILE A O 1
ATOM 736 N N . GLU A 1 93 ? 5.512 -7.193 -5.928 1.00 98.19 93 GLU A N 1
ATOM 737 C CA . GLU A 1 93 ? 4.599 -7.929 -5.051 1.00 98.19 93 GLU A CA 1
ATOM 738 C C . GLU A 1 93 ? 4.504 -7.254 -3.672 1.00 98.19 93 GLU A C 1
ATOM 740 O O . GLU A 1 93 ? 5.295 -6.382 -3.312 1.00 98.19 93 GLU A O 1
ATOM 745 N N . CYS A 1 94 ? 3.526 -7.668 -2.872 1.00 97.56 94 CYS A N 1
ATOM 746 C CA . CYS A 1 94 ? 3.443 -7.330 -1.459 1.00 97.56 94 CYS A CA 1
ATOM 747 C C . CYS A 1 94 ? 4.762 -7.661 -0.742 1.00 97.56 94 CYS A C 1
ATOM 749 O O . CYS A 1 94 ? 5.440 -8.633 -1.070 1.00 97.56 94 CYS A O 1
ATOM 751 N N . MET A 1 95 ? 5.117 -6.870 0.271 1.00 96.12 95 MET A N 1
ATOM 752 C CA . MET A 1 95 ? 6.380 -7.074 0.977 1.00 96.12 95 MET A CA 1
ATOM 753 C C . MET A 1 95 ? 6.425 -8.337 1.844 1.00 96.12 95 MET A C 1
ATOM 755 O O . MET A 1 95 ? 7.515 -8.804 2.174 1.00 96.12 95 MET A O 1
ATOM 759 N N . ASP A 1 96 ? 5.271 -8.921 2.190 1.00 96.06 96 ASP A N 1
ATOM 760 C CA . ASP A 1 96 ? 5.261 -10.253 2.787 1.00 96.06 96 ASP A CA 1
ATOM 761 C C . ASP A 1 96 ? 5.794 -11.263 1.764 1.00 96.06 96 ASP A C 1
ATOM 763 O O . ASP A 1 96 ? 5.205 -11.480 0.706 1.00 96.06 96 ASP A O 1
ATOM 767 N N . SER A 1 97 ? 6.907 -11.910 2.106 1.00 92.75 97 SER A N 1
ATOM 768 C CA . SER A 1 97 ? 7.637 -12.828 1.221 1.00 92.75 97 SER A CA 1
ATOM 769 C C . SER A 1 97 ? 6.812 -13.982 0.632 1.00 92.75 97 SER A C 1
ATOM 771 O O . SER A 1 97 ? 7.195 -14.553 -0.392 1.00 92.75 97 SER A O 1
ATOM 773 N N . LYS A 1 98 ? 5.699 -14.364 1.270 1.00 95.88 98 LYS A N 1
ATOM 774 C CA . LYS A 1 98 ? 4.814 -15.449 0.822 1.00 95.88 98 LYS A CA 1
ATOM 775 C C . LYS A 1 98 ? 3.608 -14.923 0.047 1.00 95.88 98 LYS A C 1
ATOM 777 O O . LYS A 1 98 ? 2.855 -15.718 -0.516 1.00 95.88 98 LYS A O 1
ATOM 782 N N . CYS A 1 99 ? 3.410 -13.610 0.007 1.00 96.69 99 CYS A N 1
ATOM 783 C CA . CYS A 1 99 ? 2.307 -12.968 -0.679 1.00 96.69 99 CYS A CA 1
ATOM 784 C C . CYS A 1 99 ? 2.700 -12.588 -2.110 1.00 96.69 99 CYS A C 1
ATOM 786 O O . CYS A 1 99 ? 3.692 -11.913 -2.342 1.00 96.69 99 CYS A O 1
ATOM 788 N N . LYS A 1 100 ? 1.881 -13.005 -3.080 1.00 97.19 100 LYS A N 1
ATOM 789 C CA . LYS A 1 100 ? 2.093 -12.762 -4.519 1.00 97.19 100 LYS A CA 1
ATOM 790 C C . LYS A 1 100 ? 1.174 -11.691 -5.103 1.00 97.19 100 LYS A C 1
ATOM 792 O O . LYS A 1 100 ? 1.061 -11.564 -6.316 1.00 97.19 100 LYS A O 1
ATOM 797 N N . LEU A 1 101 ? 0.473 -10.951 -4.244 1.00 97.38 101 LEU A N 1
ATOM 798 C CA . LEU A 1 101 ? -0.388 -9.857 -4.680 1.00 97.38 101 LEU A CA 1
ATOM 799 C C . LEU A 1 101 ? 0.487 -8.709 -5.189 1.00 97.38 101 LEU A C 1
ATOM 801 O O . LEU A 1 101 ? 1.303 -8.203 -4.422 1.00 97.38 101 LEU A O 1
ATOM 805 N N . LEU A 1 102 ? 0.301 -8.300 -6.441 1.00 97.81 102 LEU A N 1
ATOM 806 C CA . LEU A 1 102 ? 0.952 -7.113 -6.992 1.00 97.81 102 LEU A CA 1
ATOM 807 C C . LEU A 1 102 ? 0.347 -5.840 -6.393 1.00 97.81 102 LEU A C 1
ATOM 809 O O . LEU A 1 102 ? -0.858 -5.776 -6.141 1.00 97.81 102 LEU A O 1
ATOM 813 N N . ILE A 1 103 ? 1.186 -4.836 -6.156 1.00 97.19 103 ILE A N 1
ATOM 814 C CA . ILE A 1 103 ? 0.723 -3.508 -5.751 1.00 97.19 103 ILE A CA 1
ATOM 815 C C . ILE A 1 103 ? 0.100 -2.774 -6.949 1.00 97.19 103 ILE A C 1
ATOM 817 O O . ILE A 1 103 ? 0.645 -2.792 -8.049 1.00 97.19 103 ILE A O 1
ATOM 821 N N . GLU A 1 104 ? -1.050 -2.139 -6.721 1.00 95.06 104 GLU A N 1
ATOM 822 C CA . GLU A 1 104 ? -1.765 -1.317 -7.708 1.00 95.06 104 GLU A CA 1
ATOM 823 C C . GLU A 1 104 ? -1.072 0.041 -7.895 1.00 95.06 104 GLU A C 1
ATOM 825 O O . GLU A 1 104 ? -0.557 0.610 -6.924 1.00 95.06 104 GLU A O 1
ATOM 830 N N . ASP A 1 105 ? -1.103 0.591 -9.111 1.00 92.50 105 ASP A N 1
ATOM 831 C CA . ASP A 1 105 ? -0.439 1.852 -9.470 1.00 92.50 105 ASP A CA 1
ATOM 832 C C . ASP A 1 105 ? -0.889 3.021 -8.582 1.00 92.50 105 ASP A C 1
ATOM 834 O O . ASP A 1 105 ? -0.066 3.814 -8.125 1.00 92.50 105 ASP A O 1
ATOM 838 N N . GLU A 1 106 ? -2.182 3.118 -8.258 1.00 92.56 106 GLU A N 1
ATOM 839 C CA . GLU A 1 106 ? -2.700 4.169 -7.377 1.00 92.56 106 GLU A CA 1
ATOM 840 C C . GLU A 1 106 ? -2.067 4.094 -5.985 1.00 92.56 106 GLU A C 1
ATOM 842 O O . GLU A 1 106 ? -1.720 5.115 -5.383 1.00 92.56 106 GLU A O 1
ATOM 847 N N . THR A 1 107 ? -1.880 2.874 -5.482 1.00 93.25 107 THR A N 1
ATOM 848 C CA . THR A 1 107 ? -1.262 2.633 -4.179 1.00 93.25 107 THR A CA 1
ATOM 849 C C . THR A 1 107 ? 0.250 2.852 -4.243 1.00 93.25 107 THR A C 1
ATOM 851 O O . THR A 1 107 ? 0.812 3.444 -3.322 1.00 93.25 107 THR A O 1
ATOM 854 N N . MET A 1 108 ? 0.904 2.463 -5.343 1.00 95.62 108 MET A N 1
ATOM 855 C CA . MET A 1 108 ? 2.318 2.748 -5.615 1.00 95.62 108 MET A CA 1
ATOM 856 C C . MET A 1 108 ? 2.595 4.248 -5.483 1.00 95.62 108 MET A C 1
ATOM 858 O O . MET A 1 108 ? 3.432 4.661 -4.677 1.00 95.62 108 MET A O 1
ATOM 862 N N . MET A 1 109 ? 1.822 5.066 -6.202 1.00 93.62 109 MET A N 1
ATOM 863 C CA . MET A 1 109 ? 1.974 6.524 -6.246 1.00 93.62 109 MET A CA 1
ATOM 864 C C . MET A 1 109 ? 1.725 7.207 -4.899 1.00 93.62 109 MET A C 1
ATOM 866 O O . MET A 1 109 ? 2.179 8.331 -4.691 1.00 93.62 109 MET A O 1
ATOM 870 N N . CYS A 1 110 ? 1.053 6.541 -3.955 1.00 94.19 110 CYS A N 1
ATOM 871 C CA . CYS A 1 110 ? 0.917 7.064 -2.599 1.00 94.19 110 CYS A CA 1
ATOM 872 C C . CYS A 1 110 ? 2.234 7.006 -1.808 1.00 94.19 110 CYS A C 1
ATOM 874 O O . CYS A 1 110 ? 2.440 7.853 -0.942 1.00 94.19 110 CYS A O 1
ATOM 876 N N . TYR A 1 111 ? 3.111 6.033 -2.079 1.00 95.75 111 TYR A N 1
ATOM 877 C CA . TYR A 1 111 ? 4.334 5.807 -1.296 1.00 95.75 111 TYR A CA 1
ATOM 878 C C . TYR A 1 111 ? 5.597 6.378 -1.941 1.00 95.75 111 TYR A C 1
ATOM 880 O O . TYR A 1 111 ? 6.468 6.892 -1.235 1.00 95.75 111 TYR A O 1
ATOM 888 N N . ILE A 1 112 ? 5.722 6.302 -3.270 1.00 95.50 112 ILE A N 1
ATOM 889 C CA . ILE A 1 112 ? 6.899 6.821 -3.979 1.00 95.50 112 ILE A CA 1
ATOM 890 C C . ILE A 1 112 ? 6.767 8.327 -4.221 1.00 95.50 112 ILE A C 1
ATOM 892 O O . ILE A 1 112 ? 6.418 8.790 -5.295 1.00 95.50 112 ILE A O 1
ATOM 896 N N . THR A 1 113 ? 7.047 9.127 -3.195 1.00 90.31 113 THR A N 1
ATOM 897 C CA . THR A 1 113 ? 6.889 10.590 -3.276 1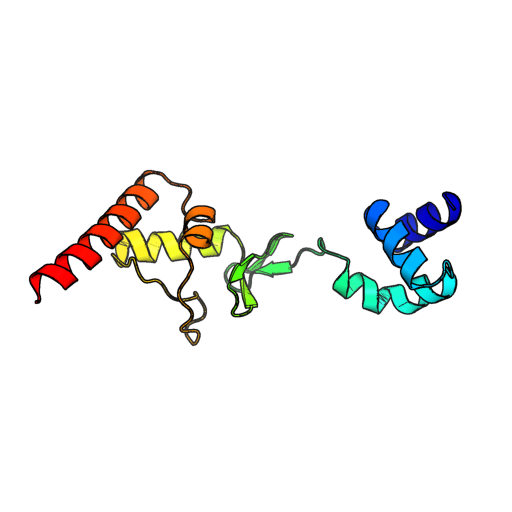.00 90.31 113 THR A CA 1
ATOM 898 C C . THR A 1 113 ? 8.075 11.311 -3.927 1.00 90.31 113 THR A C 1
ATOM 900 O O . THR A 1 113 ? 7.969 12.490 -4.255 1.00 90.31 113 THR A O 1
ATOM 903 N N . ASP A 1 114 ? 9.230 10.652 -4.062 1.00 96.06 114 ASP A N 1
ATOM 904 C CA . ASP A 1 114 ? 10.419 11.238 -4.690 1.00 96.06 114 ASP A CA 1
ATOM 905 C C . ASP A 1 114 ? 10.271 11.234 -6.217 1.00 96.06 114 ASP A C 1
ATOM 907 O O . ASP A 1 114 ? 10.140 10.176 -6.835 1.00 96.06 114 ASP A O 1
ATOM 911 N N . SER A 1 115 ? 10.335 12.414 -6.838 1.00 96.19 115 SER A N 1
ATOM 912 C CA . SER A 1 115 ? 10.149 12.579 -8.287 1.00 96.19 115 SER A CA 1
ATOM 913 C C . SER A 1 115 ? 11.127 11.761 -9.131 1.00 96.19 115 SER A C 1
ATOM 915 O O . SER A 1 115 ? 10.805 11.365 -10.248 1.00 96.19 115 SER A O 1
ATOM 917 N N . THR A 1 116 ? 12.326 11.501 -8.614 1.00 96.88 116 THR A N 1
ATOM 918 C CA . THR A 1 116 ? 13.340 10.684 -9.284 1.00 96.88 116 THR A CA 1
ATOM 919 C C . THR A 1 116 ? 12.920 9.220 -9.295 1.00 96.88 116 THR A C 1
ATOM 921 O O . THR A 1 116 ? 13.034 8.558 -10.324 1.00 96.88 116 THR A O 1
ATOM 924 N N . VAL A 1 117 ? 12.407 8.719 -8.168 1.00 97.50 117 VAL A N 1
ATOM 925 C CA . VAL A 1 117 ? 11.906 7.342 -8.044 1.00 97.50 117 VAL A CA 1
ATOM 926 C C . VAL A 1 117 ? 10.665 7.150 -8.917 1.00 97.50 117 VAL A C 1
ATOM 928 O O . VAL A 1 117 ? 10.596 6.164 -9.648 1.00 97.50 117 VAL A O 1
ATOM 931 N N . VAL A 1 118 ? 9.750 8.126 -8.930 1.00 97.31 118 VAL A N 1
ATOM 932 C CA . VAL A 1 118 ? 8.572 8.138 -9.819 1.00 97.31 118 VAL A CA 1
ATOM 933 C C . VAL A 1 118 ? 8.987 8.051 -11.285 1.00 97.31 118 VAL A C 1
ATOM 935 O O . VAL A 1 118 ? 8.569 7.132 -11.984 1.00 97.31 118 VAL A O 1
ATOM 938 N N . ALA A 1 119 ? 9.878 8.935 -11.743 1.00 97.44 119 ALA A N 1
ATOM 939 C CA . ALA A 1 119 ? 10.338 8.926 -13.131 1.00 97.44 119 ALA A CA 1
ATOM 940 C C . ALA A 1 119 ? 11.053 7.613 -13.506 1.00 97.44 119 ALA A C 1
ATOM 942 O O . ALA A 1 119 ? 10.958 7.142 -14.643 1.00 97.44 119 ALA A O 1
ATOM 943 N N . MET A 1 120 ? 11.781 6.997 -12.564 1.00 97.38 120 MET A N 1
ATOM 944 C CA . MET A 1 120 ? 12.378 5.679 -12.784 1.00 97.38 120 MET A CA 1
ATOM 945 C C . MET A 1 120 ? 11.313 4.595 -12.944 1.00 97.38 120 MET A C 1
ATOM 947 O O . MET A 1 120 ? 11.428 3.796 -13.873 1.00 97.38 120 MET A O 1
ATOM 951 N N . TYR A 1 121 ? 10.303 4.578 -12.076 1.00 97.81 121 TYR A N 1
ATOM 952 C CA . TYR A 1 121 ? 9.198 3.629 -12.139 1.00 97.81 121 TYR A CA 1
ATOM 953 C C . TYR A 1 121 ? 8.428 3.741 -13.459 1.00 97.81 121 TYR A C 1
ATOM 955 O O . TYR A 1 121 ? 8.329 2.755 -14.184 1.00 97.81 121 TYR A O 1
ATOM 963 N N . GLU A 1 122 ? 8.000 4.948 -13.843 1.00 96.38 122 GLU A N 1
ATOM 964 C CA . GLU A 1 122 ? 7.296 5.194 -15.112 1.00 96.38 122 GLU A CA 1
ATOM 965 C C . GLU A 1 122 ? 8.104 4.699 -16.318 1.00 96.38 122 GLU A C 1
ATOM 967 O O . GLU A 1 122 ? 7.583 4.026 -17.211 1.00 96.38 122 GLU A O 1
ATOM 972 N N . ARG A 1 123 ? 9.414 4.974 -16.331 1.00 96.38 123 ARG A N 1
ATOM 973 C CA . ARG A 1 123 ? 10.303 4.504 -17.396 1.00 96.38 123 ARG A CA 1
ATOM 974 C C . ARG A 1 123 ? 10.413 2.979 -17.427 1.00 96.38 123 ARG A C 1
ATOM 976 O O . ARG A 1 123 ? 10.463 2.411 -18.515 1.00 96.38 123 ARG A O 1
ATOM 983 N N . LEU A 1 124 ? 10.488 2.317 -16.271 1.00 96.62 124 LEU A N 1
ATOM 984 C CA . LEU A 1 124 ? 10.526 0.852 -16.198 1.00 96.62 124 LEU A CA 1
ATOM 985 C C . LEU A 1 124 ? 9.228 0.242 -16.741 1.00 96.62 124 LEU A C 1
ATOM 987 O O . LEU A 1 124 ? 9.305 -0.688 -17.540 1.00 96.62 124 LEU A O 1
ATOM 991 N N . THR A 1 125 ? 8.075 0.817 -16.398 1.00 95.12 125 THR A N 1
ATOM 992 C CA 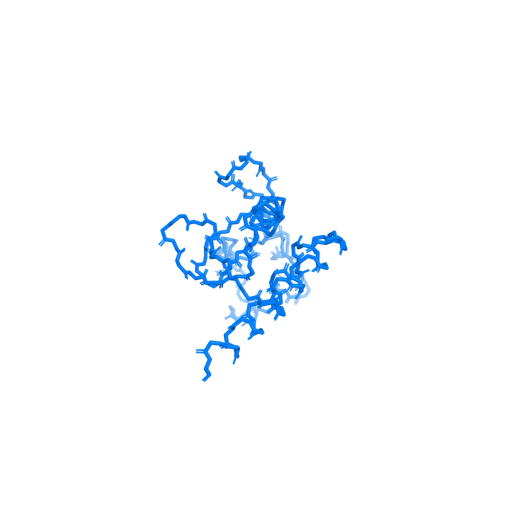. THR A 1 125 ? 6.760 0.393 -16.904 1.00 95.12 125 THR A CA 1
ATOM 993 C C . THR A 1 125 ? 6.643 0.561 -18.422 1.00 95.12 125 THR A C 1
ATOM 995 O O . THR A 1 125 ? 6.163 -0.329 -19.120 1.00 95.12 125 THR A O 1
ATOM 998 N N . ILE A 1 126 ? 7.137 1.669 -18.984 1.00 94.38 126 ILE A N 1
ATOM 999 C CA . ILE A 1 126 ? 7.166 1.855 -20.446 1.00 94.38 126 ILE A CA 1
ATOM 1000 C C . ILE A 1 126 ? 8.094 0.827 -21.103 1.00 94.38 126 ILE A C 1
ATOM 1002 O O . ILE A 1 126 ? 7.745 0.224 -22.119 1.00 94.38 126 ILE A O 1
ATOM 1006 N N . ASN A 1 127 ? 9.280 0.616 -20.532 1.00 92.25 127 ASN A N 1
ATOM 1007 C CA . ASN A 1 127 ? 10.259 -0.316 -21.082 1.00 92.25 127 ASN A CA 1
ATOM 1008 C C . ASN A 1 127 ? 9.752 -1.762 -21.063 1.00 92.25 127 ASN A C 1
ATOM 1010 O O . ASN A 1 127 ? 9.999 -2.486 -22.027 1.00 92.25 127 ASN A O 1
ATOM 1014 N N . SER A 1 128 ? 9.045 -2.181 -20.009 1.00 90.88 128 SER A N 1
ATOM 1015 C CA . SER A 1 128 ? 8.463 -3.525 -19.940 1.00 90.88 128 SER A CA 1
ATOM 1016 C C . SER A 1 128 ? 7.417 -3.726 -21.039 1.00 90.88 128 SER A C 1
ATOM 1018 O O . SER A 1 128 ? 7.473 -4.722 -21.759 1.00 90.88 128 SER A O 1
ATOM 1020 N N . TYR A 1 129 ? 6.549 -2.736 -21.268 1.00 89.44 129 TYR A N 1
ATOM 1021 C CA . TYR A 1 129 ? 5.577 -2.758 -22.360 1.00 89.44 129 TYR A CA 1
ATOM 1022 C C . TYR A 1 129 ? 6.242 -2.848 -23.744 1.00 89.44 129 TYR A C 1
ATOM 1024 O O . TYR A 1 129 ? 5.881 -3.698 -24.560 1.00 89.44 129 TYR A O 1
ATOM 1032 N N . VAL A 1 130 ? 7.253 -2.012 -24.010 1.00 89.81 130 VAL A N 1
ATOM 1033 C CA . VAL A 1 130 ? 7.984 -2.020 -25.291 1.00 89.81 130 VAL A CA 1
ATOM 1034 C C . VAL A 1 130 ? 8.701 -3.353 -25.513 1.00 89.81 130 VAL A C 1
ATOM 1036 O O . VAL A 1 130 ? 8.666 -3.890 -26.620 1.00 89.81 130 VAL A O 1
ATOM 1039 N N . ALA A 1 131 ? 9.320 -3.915 -24.473 1.00 84.81 131 ALA A N 1
ATOM 1040 C CA . ALA A 1 131 ? 9.985 -5.209 -24.558 1.00 84.81 131 ALA A CA 1
ATOM 1041 C C . ALA A 1 131 ? 9.003 -6.327 -24.929 1.00 84.81 131 ALA A C 1
ATOM 1043 O O . ALA A 1 131 ? 9.339 -7.176 -25.749 1.00 84.81 131 ALA A O 1
ATOM 1044 N N . ILE A 1 132 ? 7.786 -6.317 -24.381 1.00 80.19 132 ILE A N 1
ATOM 1045 C CA . ILE A 1 132 ? 6.756 -7.300 -24.741 1.00 80.19 132 ILE A CA 1
ATOM 1046 C C . ILE A 1 132 ? 6.402 -7.178 -26.226 1.00 80.19 132 ILE A C 1
ATOM 1048 O O . ILE A 1 132 ? 6.392 -8.187 -26.922 1.00 80.19 132 ILE A O 1
ATOM 1052 N N . LEU A 1 133 ? 6.183 -5.962 -26.734 1.00 74.06 133 LEU A N 1
ATOM 1053 C CA . LEU A 1 133 ? 5.792 -5.741 -28.132 1.00 74.06 133 LEU A CA 1
ATOM 1054 C C . LEU A 1 133 ? 6.862 -6.122 -29.162 1.00 74.06 133 LEU A C 1
ATOM 1056 O O . LEU A 1 133 ? 6.511 -6.529 -30.261 1.00 74.06 133 LEU A O 1
ATOM 1060 N N . ILE A 1 134 ? 8.147 -5.973 -28.835 1.00 71.31 134 ILE A N 1
ATOM 1061 C CA . ILE A 1 134 ? 9.256 -6.308 -29.749 1.00 71.31 134 ILE A CA 1
ATOM 1062 C C . ILE A 1 134 ? 9.500 -7.826 -29.819 1.00 71.31 134 ILE A C 1
ATOM 1064 O O . ILE A 1 134 ? 10.118 -8.311 -30.763 1.00 71.31 134 ILE A O 1
ATOM 1068 N N . ASN A 1 135 ? 9.018 -8.585 -28.831 1.00 60.44 135 ASN A N 1
ATOM 1069 C CA . ASN A 1 135 ? 9.147 -10.042 -28.786 1.00 60.44 135 ASN A CA 1
ATOM 1070 C C .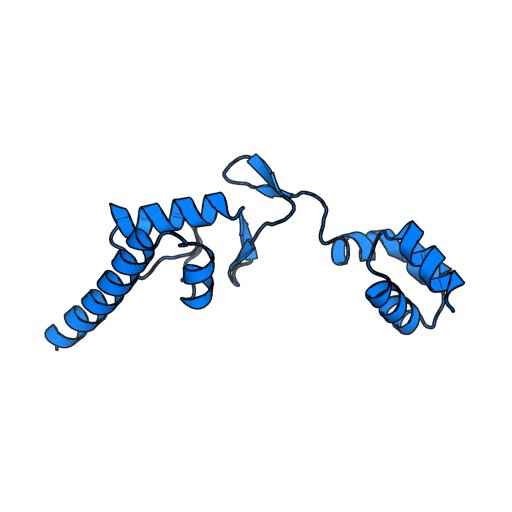 ASN A 1 135 ? 7.988 -10.790 -29.488 1.00 60.44 135 ASN A C 1
ATOM 1072 O O . ASN A 1 135 ? 7.903 -12.014 -29.361 1.00 60.44 135 ASN A O 1
ATOM 1076 N N . PHE A 1 136 ? 7.131 -10.080 -30.232 1.00 50.44 136 PHE A N 1
ATOM 1077 C CA . PHE A 1 136 ? 6.109 -10.626 -31.136 1.00 50.44 136 PHE A CA 1
ATOM 1078 C C . PHE A 1 136 ? 6.415 -10.249 -32.589 1.00 50.44 136 PHE A C 1
ATOM 1080 O O . PHE A 1 136 ? 6.113 -11.084 -33.473 1.00 50.44 136 PHE A O 1
#

InterPro domains:
  IPR013083 Zinc finger, RING/FYVE/PHD-type [G3DSA:3.30.40.10] (46-131)
  IPR044066 TRIAD supradomain [PS51873] (48-136)
  IPR048962 E3 ubiquitin-protein ligase ARIH1-like, UBA-like domain [PF21235] (1-34)

Secondary structure (DSSP, 8-state):
-HHHHHHHHHHH---HHHHHHHHHHTTT-HHHHHHTHHHHHHHH---SPEEPTTT--EES-EEE-TT--EEEHHHHHHHHHHHHHTS--SS-B-SSTT--PBPPHHHHHHH---HHHHHHHHHHHHHHHHHHHHT-